Protein AF-A0A660TBQ7-F1 (afdb_monomer)

pLDDT: mean 89.87, std 10.56, range [48.44, 96.94]

Secondary structure (DSSP, 8-state):
--HHHHHGGGTS-HHHHHHHHHHHHHHHHHHHHHHHHHHHHHHHHHHHHH-GGGHIIIIITTS-HHHHHHTHHHHHHHHHHH-THHHHHTTHHHHHHHHHHHH--HHHHHHHHHH-HHHHHHHHHHHHTT-HHHHHHHHHHH--

Foldseek 3Di:
DVVVVVVVPVPDPPVVVVVVVVVVVVVVVVVVVVVVVLVVVLVLLVVCLVPVVCLCVSAVVPADLVRLLVCVVSQVVSCVVRNLCSCVSNVNLVSLLVCCLVPVDLVSLVVCLVRVCVPRVVSLVVSLVVDVVSVVSNVVSVVD

Radius of gyration: 22.91 Å; Cα contacts (8 Å, |Δi|>4): 112; chains: 1; bounding box: 52×40×63 Å

Structure (mmCIF, N/CA/C/O backbone):
data_AF-A0A660TBQ7-F1
#
_entry.id   AF-A0A660TBQ7-F1
#
loop_
_atom_site.group_PDB
_atom_site.id
_atom_site.type_symbol
_atom_site.label_atom_id
_atom_site.label_alt_id
_atom_site.label_comp_id
_atom_site.label_asym_id
_atom_site.label_entity_id
_atom_site.label_seq_id
_atom_site.pdbx_PDB_ins_code
_atom_site.Cartn_x
_atom_site.Cartn_y
_atom_site.Cartn_z
_atom_site.occupancy
_atom_site.B_iso_or_equiv
_atom_site.auth_seq_id
_atom_site.auth_comp_id
_atom_site.auth_asym_id
_atom_site.auth_atom_id
_atom_site.pdbx_PDB_model_num
ATOM 1 N N . MET A 1 1 ? 22.272 23.683 -42.184 1.00 48.44 1 MET A N 1
ATOM 2 C CA . MET A 1 1 ? 21.876 22.971 -40.945 1.00 48.44 1 MET A CA 1
ATOM 3 C C . MET A 1 1 ? 22.773 21.766 -40.604 1.00 48.44 1 MET A C 1
ATOM 5 O O . MET A 1 1 ? 22.714 21.300 -39.479 1.00 48.44 1 MET A O 1
ATOM 9 N N . ILE A 1 2 ? 23.641 21.296 -41.518 1.00 52.50 2 ILE A N 1
ATOM 10 C CA . ILE A 1 2 ? 24.615 20.209 -41.264 1.00 52.50 2 ILE A CA 1
ATOM 11 C C . ILE A 1 2 ? 25.906 20.730 -40.586 1.00 52.50 2 ILE A C 1
ATOM 13 O O . ILE A 1 2 ? 26.491 20.035 -39.762 1.00 52.50 2 ILE A O 1
ATOM 17 N N . ASN A 1 3 ? 26.297 21.989 -40.828 1.00 51.28 3 ASN A N 1
ATOM 18 C CA . ASN A 1 3 ? 27.544 22.562 -40.290 1.00 51.28 3 ASN A CA 1
ATOM 19 C C . ASN A 1 3 ? 27.547 22.805 -38.766 1.00 51.28 3 ASN A C 1
ATOM 21 O O . ASN A 1 3 ? 28.612 22.775 -38.164 1.00 51.28 3 ASN A O 1
ATOM 25 N N . TYR A 1 4 ? 26.385 22.958 -38.119 1.00 55.06 4 TYR A N 1
ATOM 26 C CA . TYR A 1 4 ? 26.300 23.145 -36.657 1.00 55.06 4 TYR A CA 1
ATOM 27 C C . TYR A 1 4 ? 26.586 21.856 -35.863 1.00 55.06 4 TYR A C 1
ATOM 29 O O . TYR A 1 4 ? 26.977 21.914 -34.702 1.00 55.06 4 TYR A O 1
ATOM 37 N N . ILE A 1 5 ? 26.406 20.680 -36.479 1.00 56.09 5 ILE A N 1
ATOM 38 C CA . ILE A 1 5 ? 26.631 19.381 -35.822 1.00 56.09 5 ILE A CA 1
ATOM 39 C C . ILE A 1 5 ? 28.133 19.068 -35.725 1.00 56.09 5 ILE A C 1
ATOM 41 O O . ILE A 1 5 ? 28.566 18.397 -34.788 1.00 56.09 5 ILE A O 1
ATOM 45 N N . ASN A 1 6 ? 28.938 19.572 -36.666 1.00 54.75 6 ASN A N 1
ATOM 46 C CA . ASN A 1 6 ? 30.381 19.331 -36.681 1.00 54.75 6 ASN A CA 1
ATOM 47 C C . ASN A 1 6 ? 31.154 20.230 -35.706 1.00 54.75 6 ASN A C 1
ATOM 49 O O . ASN A 1 6 ? 32.167 19.785 -35.178 1.00 54.75 6 ASN A O 1
ATOM 53 N N . ASP A 1 7 ? 30.655 21.429 -35.401 1.00 56.28 7 ASP A N 1
ATOM 54 C CA . ASP A 1 7 ? 31.325 22.379 -34.498 1.00 56.28 7 ASP A CA 1
ATOM 55 C C . ASP A 1 7 ? 31.283 21.923 -33.018 1.00 56.28 7 ASP A C 1
ATOM 57 O O . ASP A 1 7 ? 32.224 22.103 -32.249 1.00 56.28 7 ASP A O 1
ATOM 61 N N . ILE A 1 8 ? 30.235 21.186 -32.624 1.00 56.00 8 ILE A N 1
ATOM 62 C CA . ILE A 1 8 ? 30.086 20.626 -31.263 1.00 56.00 8 ILE A CA 1
ATOM 63 C C . ILE A 1 8 ? 31.085 19.479 -30.995 1.00 56.00 8 ILE A C 1
ATOM 65 O O . ILE A 1 8 ? 31.467 19.234 -29.846 1.00 56.00 8 ILE A O 1
ATOM 69 N N . ARG A 1 9 ? 31.556 18.786 -32.043 1.00 53.34 9 ARG A N 1
ATOM 70 C CA . ARG A 1 9 ? 32.494 17.652 -31.923 1.00 53.34 9 ARG A CA 1
ATOM 71 C C . ARG A 1 9 ? 33.919 18.066 -31.541 1.00 53.34 9 ARG A C 1
ATOM 73 O O . ARG A 1 9 ? 34.672 17.207 -31.093 1.00 53.34 9 ARG A O 1
ATOM 80 N N . GLY A 1 10 ? 34.281 19.343 -31.684 1.00 56.41 10 GLY A N 1
ATOM 81 C CA . GLY A 1 10 ? 35.582 19.865 -31.249 1.00 56.41 10 GLY A CA 1
ATOM 82 C C . GLY A 1 10 ? 35.661 20.191 -29.753 1.00 56.41 10 GLY A C 1
ATOM 83 O O . GLY A 1 10 ? 36.757 20.284 -29.211 1.00 56.41 10 GLY A O 1
ATOM 84 N N . ILE A 1 11 ? 34.514 20.347 -29.079 1.00 67.62 11 ILE A N 1
ATOM 85 C CA . ILE A 1 11 ? 34.427 20.908 -27.717 1.00 67.62 11 ILE A CA 1
ATOM 86 C C . ILE A 1 11 ? 34.013 19.850 -26.685 1.00 67.62 11 ILE A C 1
ATOM 88 O O . ILE A 1 11 ? 34.437 19.909 -25.531 1.00 67.62 11 ILE A O 1
ATOM 92 N N . VAL A 1 12 ? 33.209 18.857 -27.083 1.00 72.44 12 VAL A N 1
ATOM 93 C CA . VAL A 1 12 ? 32.720 17.809 -26.176 1.00 72.44 12 VAL A CA 1
ATOM 94 C C . VAL A 1 12 ? 33.278 16.447 -26.601 1.00 72.44 12 VAL A C 1
ATOM 96 O O . VAL A 1 12 ? 32.938 15.962 -27.683 1.00 72.44 12 VAL A O 1
ATOM 99 N N . PRO A 1 13 ? 34.104 15.793 -25.764 1.00 86.56 13 PRO A N 1
ATOM 100 C CA . PRO A 1 13 ? 34.645 14.477 -26.073 1.00 86.56 13 PRO A CA 1
ATOM 101 C C . PRO A 1 13 ? 33.538 13.448 -26.349 1.00 86.56 13 PRO A C 1
ATOM 103 O O . PRO A 1 13 ? 32.545 13.383 -25.624 1.00 86.56 13 PRO A O 1
ATOM 106 N N . LEU A 1 14 ? 33.729 12.586 -27.353 1.00 84.19 14 LEU A N 1
ATOM 107 C CA . LEU A 1 14 ? 32.733 11.587 -27.778 1.00 84.19 14 LEU A CA 1
ATOM 108 C C . LEU A 1 14 ? 32.232 10.698 -26.621 1.00 84.19 14 LEU A C 1
ATOM 110 O O . LEU A 1 14 ? 31.051 10.354 -26.571 1.00 84.19 14 LEU A O 1
ATOM 114 N N . TRP A 1 15 ? 33.100 10.364 -25.661 1.00 87.31 15 TRP A N 1
ATOM 115 C CA . TRP A 1 15 ? 32.734 9.559 -24.493 1.00 87.31 15 TRP A CA 1
ATOM 116 C C . TRP A 1 15 ? 31.686 10.239 -23.598 1.00 87.31 15 TRP A C 1
ATOM 118 O O . TRP A 1 15 ? 30.849 9.546 -23.022 1.00 87.31 15 TRP A O 1
ATOM 128 N N . VAL A 1 16 ? 31.665 11.577 -23.534 1.00 90.00 16 VAL A N 1
ATOM 129 C CA . VAL A 1 16 ? 30.655 12.343 -22.784 1.00 90.00 16 VAL A CA 1
ATOM 130 C C . VAL A 1 16 ? 29.284 12.193 -23.438 1.00 90.00 16 VAL A C 1
ATOM 132 O O . VAL A 1 16 ? 28.291 11.976 -22.746 1.00 90.00 16 VAL A O 1
ATOM 135 N N . LEU A 1 17 ? 29.220 12.241 -24.772 1.00 88.38 17 LEU A N 1
ATOM 136 C CA . LEU A 1 17 ? 27.972 12.050 -25.516 1.00 88.38 17 LEU A CA 1
ATOM 137 C C . LEU A 1 17 ? 27.435 10.620 -25.361 1.00 88.38 17 LEU A C 1
ATOM 139 O O . LEU A 1 17 ? 26.236 10.437 -25.150 1.00 88.38 17 LEU A O 1
ATOM 143 N N . ILE A 1 18 ? 28.315 9.614 -25.402 1.00 91.62 18 ILE A N 1
ATOM 144 C CA . ILE A 1 18 ? 27.945 8.209 -25.168 1.00 91.62 18 ILE A CA 1
ATOM 145 C C . ILE A 1 18 ? 27.423 8.024 -23.737 1.00 91.62 18 ILE A C 1
ATOM 147 O O . ILE A 1 18 ? 26.367 7.419 -23.544 1.00 91.62 18 ILE A O 1
ATOM 151 N N . ALA A 1 19 ? 28.116 8.581 -22.739 1.00 93.12 19 ALA A N 1
ATOM 152 C CA . ALA A 1 19 ? 27.694 8.511 -21.342 1.00 93.12 19 ALA A CA 1
ATOM 153 C C . ALA A 1 19 ? 26.331 9.190 -21.121 1.00 93.12 19 ALA A C 1
ATOM 155 O O . ALA A 1 19 ? 25.463 8.626 -20.453 1.00 93.12 19 ALA A O 1
ATOM 156 N N . ALA A 1 20 ? 26.106 10.359 -21.728 1.00 93.19 20 ALA A N 1
ATOM 157 C CA . ALA A 1 20 ? 24.831 11.066 -21.656 1.00 93.19 20 ALA A CA 1
ATOM 158 C C . ALA A 1 20 ? 23.688 10.260 -22.298 1.00 93.19 20 ALA A C 1
ATOM 160 O O . ALA A 1 20 ? 22.628 10.098 -21.690 1.00 93.19 20 ALA A O 1
ATOM 161 N N . ALA A 1 21 ? 23.908 9.697 -23.490 1.00 94.00 21 ALA A N 1
ATOM 162 C CA . ALA A 1 21 ? 22.919 8.857 -24.164 1.00 94.00 21 ALA A CA 1
ATOM 163 C C . ALA A 1 21 ? 22.579 7.599 -23.344 1.00 94.00 21 ALA A C 1
ATOM 165 O O . ALA A 1 21 ? 21.403 7.266 -23.179 1.00 94.00 21 ALA A O 1
ATOM 166 N N . ALA A 1 22 ? 23.589 6.936 -22.770 1.00 95.50 22 ALA A N 1
ATOM 167 C CA . ALA A 1 22 ? 23.396 5.776 -21.904 1.00 95.50 22 ALA A CA 1
ATOM 168 C C . ALA A 1 22 ? 22.611 6.127 -20.630 1.00 95.50 22 ALA A C 1
ATOM 170 O O . ALA A 1 22 ? 21.714 5.379 -20.236 1.00 95.50 22 ALA A O 1
ATOM 171 N N . ALA A 1 23 ? 22.889 7.280 -20.014 1.00 95.75 23 ALA A N 1
ATOM 172 C CA . ALA A 1 23 ? 22.161 7.751 -18.838 1.00 95.75 23 ALA A CA 1
ATOM 173 C C . ALA A 1 23 ? 20.675 7.995 -19.147 1.00 95.75 23 ALA A C 1
ATOM 175 O O . ALA A 1 23 ? 19.804 7.518 -18.415 1.00 95.75 23 ALA A O 1
ATOM 176 N N . VAL A 1 24 ? 20.370 8.669 -20.262 1.00 96.69 24 VAL A N 1
ATOM 177 C CA . VAL A 1 24 ? 18.985 8.901 -20.704 1.00 96.69 24 VAL A CA 1
ATOM 178 C C . VAL A 1 24 ? 18.269 7.576 -20.970 1.00 96.69 24 VAL A C 1
ATOM 180 O O . VAL A 1 24 ? 17.153 7.372 -20.490 1.00 96.69 24 VAL A O 1
ATOM 183 N N . LEU A 1 25 ? 18.917 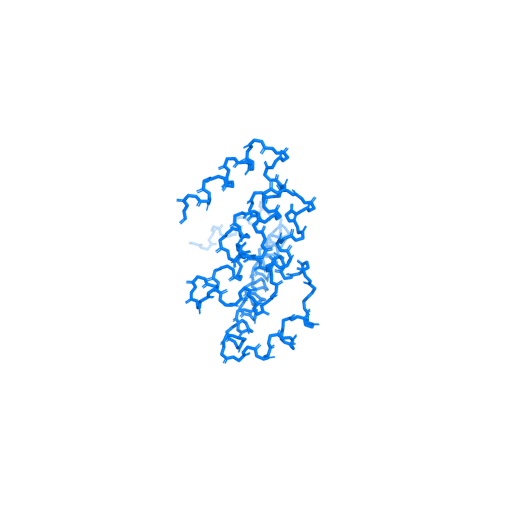6.644 -21.674 1.00 96.94 25 LEU A N 1
ATOM 184 C CA . LEU A 1 25 ? 18.346 5.329 -21.964 1.00 96.94 25 LEU A CA 1
ATOM 185 C C . LEU A 1 25 ? 18.083 4.523 -20.680 1.00 96.94 25 LEU A C 1
ATOM 187 O O . LEU A 1 25 ? 17.031 3.896 -20.545 1.00 96.94 25 LEU A O 1
ATOM 191 N N . GLY A 1 26 ? 18.994 4.593 -19.706 1.00 96.81 26 GLY A N 1
ATOM 192 C CA . GLY A 1 26 ? 18.826 3.984 -18.387 1.00 96.81 26 GLY A CA 1
ATOM 193 C C . GLY A 1 26 ? 17.606 4.526 -17.638 1.00 96.81 26 GLY A C 1
ATOM 194 O O . GLY A 1 26 ? 16.799 3.748 -17.126 1.00 96.81 26 GLY A O 1
ATOM 195 N N . VAL A 1 27 ? 17.412 5.849 -17.628 1.00 96.38 27 VAL A N 1
ATOM 196 C CA . VAL A 1 27 ? 16.229 6.479 -17.013 1.00 96.38 27 VAL A CA 1
ATOM 197 C C . VAL A 1 27 ? 14.943 6.040 -17.715 1.00 96.38 27 VAL A C 1
ATOM 199 O O . VAL A 1 27 ? 13.981 5.657 -17.047 1.00 96.38 27 VAL A O 1
ATOM 202 N N . LEU A 1 28 ? 14.928 6.021 -19.051 1.00 96.06 28 LEU A N 1
ATOM 203 C CA . LEU A 1 28 ? 13.770 5.567 -19.826 1.00 96.06 28 LEU A CA 1
ATOM 204 C C . LEU A 1 28 ? 13.408 4.107 -19.519 1.00 96.06 28 LEU A C 1
ATOM 206 O O . LEU A 1 28 ? 12.230 3.796 -19.327 1.00 96.06 28 LEU A O 1
ATOM 210 N N . LEU A 1 29 ? 14.404 3.222 -19.408 1.00 95.81 29 LEU A N 1
ATOM 211 C CA . LEU A 1 29 ? 14.193 1.820 -19.041 1.00 95.81 29 LEU A CA 1
ATOM 212 C C . LEU A 1 29 ? 13.607 1.681 -17.634 1.00 95.81 29 LEU A C 1
ATOM 214 O O . LEU A 1 29 ? 12.645 0.934 -17.446 1.00 95.81 29 LEU A O 1
ATOM 218 N N . LEU A 1 30 ? 14.124 2.426 -16.653 1.00 94.31 30 LEU A N 1
ATOM 219 C CA . LEU A 1 30 ? 13.578 2.427 -15.293 1.00 94.31 30 LEU A CA 1
ATOM 220 C C . LEU A 1 30 ? 12.118 2.895 -15.275 1.00 94.31 30 LEU A C 1
ATOM 222 O O . LEU A 1 30 ? 11.262 2.226 -14.688 1.00 94.31 30 LEU A O 1
ATOM 226 N N . CYS A 1 31 ? 11.802 3.986 -15.978 1.00 93.38 31 CYS A N 1
ATOM 227 C CA . CYS A 1 31 ? 10.431 4.477 -16.106 1.00 93.38 31 CYS A CA 1
ATOM 228 C C . CYS A 1 31 ? 9.504 3.444 -16.770 1.00 93.38 31 CYS A C 1
ATOM 230 O O . CYS A 1 31 ? 8.389 3.211 -16.289 1.00 93.38 31 CYS A O 1
ATOM 232 N N . ALA A 1 32 ? 9.959 2.786 -17.840 1.00 94.00 32 ALA A N 1
ATOM 233 C CA . ALA A 1 32 ? 9.198 1.741 -18.521 1.00 94.00 32 ALA A CA 1
ATOM 234 C C . ALA A 1 32 ? 8.933 0.537 -17.601 1.00 94.00 32 ALA A C 1
ATOM 236 O O . ALA A 1 32 ? 7.805 0.038 -17.532 1.00 94.00 32 ALA A O 1
ATOM 237 N N . LEU A 1 33 ? 9.939 0.103 -16.836 1.00 92.81 33 LEU A N 1
ATOM 238 C CA . LEU A 1 33 ? 9.807 -0.989 -15.872 1.00 92.81 33 LEU A CA 1
ATOM 239 C C . LEU A 1 33 ? 8.792 -0.657 -14.775 1.00 92.81 33 LEU A C 1
ATOM 241 O O . LEU A 1 33 ? 7.893 -1.463 -14.509 1.00 92.81 33 LEU A O 1
ATOM 245 N N . GLU A 1 34 ? 8.868 0.531 -14.170 1.00 88.69 34 GLU A N 1
ATOM 246 C CA . GLU A 1 34 ? 7.888 0.959 -13.167 1.00 88.69 34 GLU A CA 1
ATOM 247 C C . GLU A 1 34 ? 6.464 0.984 -13.732 1.00 88.69 34 GLU A C 1
ATOM 249 O O . GLU A 1 34 ? 5.514 0.515 -13.085 1.00 88.69 34 GLU A O 1
ATOM 254 N N . PHE A 1 35 ? 6.310 1.477 -14.962 1.00 90.25 35 PHE A N 1
ATOM 255 C CA . PHE A 1 35 ? 5.025 1.525 -15.645 1.00 90.25 35 PHE A CA 1
ATOM 256 C C . PHE A 1 35 ? 4.448 0.122 -15.882 1.00 90.25 35 PHE A C 1
ATOM 258 O O . PHE A 1 35 ? 3.287 -0.139 -15.540 1.00 90.25 35 PHE A O 1
ATOM 265 N N . ILE A 1 36 ? 5.258 -0.815 -16.384 1.00 91.50 36 ILE A N 1
ATOM 266 C CA . ILE A 1 36 ? 4.850 -2.208 -16.619 1.00 91.50 36 ILE A CA 1
ATOM 267 C C . ILE A 1 36 ? 4.471 -2.892 -15.302 1.00 91.50 36 ILE A C 1
ATOM 269 O O . ILE A 1 36 ? 3.423 -3.541 -15.220 1.00 91.50 36 ILE A O 1
ATOM 273 N N . LEU A 1 37 ? 5.275 -2.732 -14.247 1.00 87.56 37 LEU A N 1
ATOM 274 C CA . LEU A 1 37 ? 5.007 -3.334 -12.937 1.00 87.56 37 LEU A CA 1
ATOM 275 C C . LEU A 1 37 ? 3.702 -2.817 -12.327 1.00 87.56 37 LEU A C 1
ATOM 277 O O . LEU A 1 37 ? 2.925 -3.594 -11.759 1.00 87.56 37 LEU A O 1
ATOM 281 N N . LYS A 1 38 ? 3.433 -1.517 -12.466 1.00 86.25 38 LYS A N 1
ATOM 282 C CA . LYS A 1 38 ? 2.180 -0.902 -12.024 1.00 86.25 38 LYS A CA 1
ATOM 283 C C . LYS A 1 38 ? 0.990 -1.414 -12.830 1.00 86.25 38 LYS A C 1
ATOM 285 O O . LYS A 1 38 ? -0.024 -1.786 -12.239 1.00 86.25 38 LYS A O 1
ATOM 290 N N . ARG A 1 39 ? 1.119 -1.501 -14.15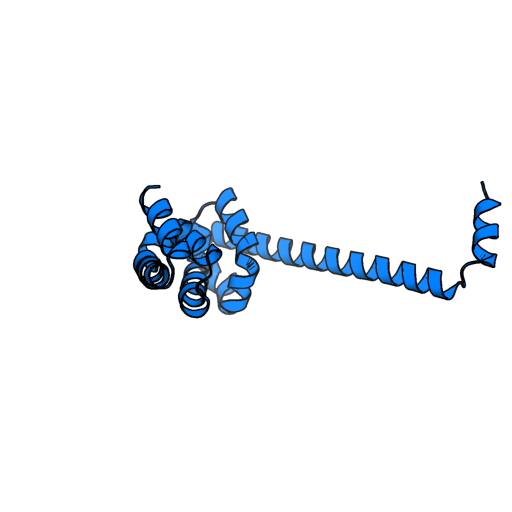7 1.00 90.25 39 ARG A N 1
ATOM 291 C CA . ARG A 1 39 ? 0.063 -2.021 -15.037 1.00 90.25 39 ARG A CA 1
ATOM 292 C C . ARG A 1 39 ? -0.266 -3.477 -14.714 1.00 90.25 39 ARG A C 1
ATOM 294 O O . ARG A 1 39 ? -1.434 -3.800 -14.518 1.00 90.25 39 ARG A O 1
ATOM 301 N N . ARG A 1 40 ? 0.749 -4.333 -14.559 1.00 90.50 40 ARG A N 1
ATOM 302 C CA . ARG A 1 40 ? 0.575 -5.742 -14.159 1.00 90.50 40 ARG A CA 1
ATOM 303 C C . ARG A 1 40 ? -0.131 -5.876 -12.813 1.00 90.50 40 ARG A C 1
ATOM 305 O O . ARG A 1 40 ? -0.983 -6.745 -12.658 1.00 90.50 40 ARG A O 1
ATOM 312 N N . PHE A 1 41 ? 0.201 -5.026 -11.844 1.00 91.31 41 PHE A N 1
ATOM 313 C CA . PHE A 1 41 ? -0.467 -5.038 -10.546 1.00 91.31 41 PHE A CA 1
ATOM 314 C C . PHE A 1 41 ? -1.940 -4.622 -10.650 1.00 91.31 41 PHE A C 1
ATOM 316 O O . PHE A 1 41 ? -2.799 -5.310 -10.110 1.00 91.31 41 PHE A O 1
ATOM 323 N N . ASN A 1 42 ? -2.249 -3.572 -11.413 1.00 90.75 42 ASN A N 1
ATOM 324 C CA . ASN A 1 42 ? -3.630 -3.133 -11.625 1.00 90.75 42 ASN A CA 1
ATOM 325 C C . ASN A 1 42 ? -4.484 -4.188 -12.342 1.00 90.75 42 ASN A C 1
ATOM 327 O O . ASN A 1 42 ? -5.652 -4.343 -12.009 1.00 90.75 42 ASN A O 1
ATOM 331 N N . ILE A 1 43 ? -3.909 -4.937 -13.289 1.00 91.50 43 ILE A N 1
ATOM 332 C CA . ILE A 1 43 ? -4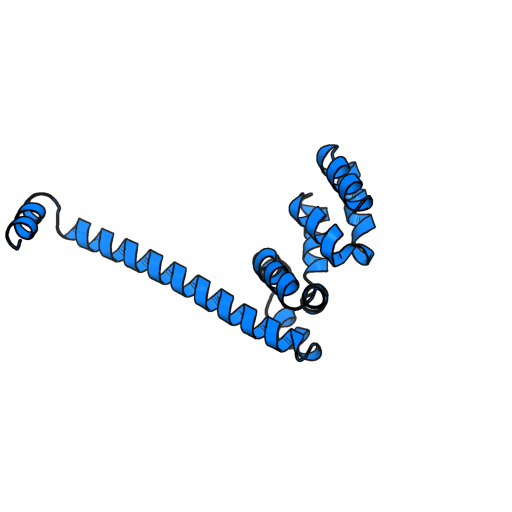.606 -6.059 -13.939 1.00 91.50 43 ILE A CA 1
ATOM 333 C C . ILE A 1 43 ? -4.991 -7.123 -12.904 1.00 91.50 43 ILE A C 1
ATOM 335 O O . ILE A 1 43 ? -6.102 -7.640 -12.941 1.00 91.50 43 ILE A O 1
ATOM 339 N N . LYS A 1 44 ? -4.104 -7.425 -11.948 1.00 91.69 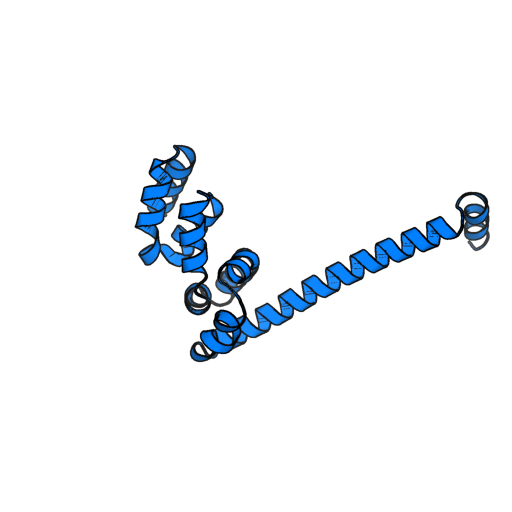44 LYS A N 1
ATOM 340 C CA . LYS A 1 44 ? -4.422 -8.360 -10.860 1.00 91.69 44 LYS A CA 1
ATOM 341 C C . LYS A 1 44 ? -5.509 -7.818 -9.942 1.00 91.69 44 LYS A C 1
ATOM 343 O O . LYS A 1 44 ? -6.413 -8.569 -9.614 1.00 91.69 44 LYS A O 1
ATOM 348 N N . LEU A 1 45 ? -5.447 -6.538 -9.566 1.00 92.00 45 LEU A N 1
ATOM 349 C CA . LEU A 1 45 ? -6.504 -5.915 -8.762 1.00 92.00 45 LEU A CA 1
ATOM 350 C C . LEU A 1 45 ? -7.860 -5.989 -9.465 1.00 92.00 45 LEU A C 1
ATOM 352 O O . LEU A 1 45 ? -8.850 -6.313 -8.821 1.00 92.00 45 LEU A O 1
ATOM 356 N N . LYS A 1 46 ? -7.893 -5.765 -10.784 1.00 92.88 46 LYS A N 1
ATOM 357 C CA . LYS A 1 46 ? -9.115 -5.905 -11.581 1.00 92.88 46 LYS A CA 1
ATOM 358 C C . LYS A 1 46 ? -9.679 -7.324 -11.498 1.00 92.88 46 LYS A C 1
ATOM 360 O O . LYS A 1 46 ? -10.830 -7.476 -11.119 1.00 92.88 46 LYS A O 1
ATOM 365 N N . ARG A 1 47 ? -8.843 -8.345 -11.712 1.00 91.69 47 ARG A N 1
ATOM 366 C CA . ARG A 1 47 ? -9.262 -9.752 -11.573 1.00 91.69 47 ARG A CA 1
ATOM 367 C C . ARG A 1 47 ? -9.768 -10.088 -10.172 1.00 91.69 47 ARG A C 1
ATOM 369 O O . ARG A 1 47 ? -10.721 -10.832 -10.050 1.00 91.69 47 ARG A O 1
ATOM 376 N N . VAL A 1 48 ? -9.142 -9.542 -9.130 1.00 93.06 48 VAL A N 1
ATOM 377 C CA . VAL A 1 48 ? -9.584 -9.737 -7.737 1.00 93.06 48 VAL A CA 1
ATOM 378 C C . VAL A 1 48 ? -10.902 -9.015 -7.450 1.00 93.06 48 VAL A C 1
ATOM 380 O O . VAL A 1 48 ? -11.663 -9.449 -6.601 1.00 93.06 48 VAL A O 1
ATOM 383 N N . THR A 1 49 ? -11.183 -7.918 -8.149 1.00 91.00 49 THR A N 1
ATOM 384 C CA . THR A 1 49 ? -12.469 -7.218 -8.016 1.00 91.00 49 THR A CA 1
ATOM 385 C C . THR A 1 49 ? -13.593 -8.021 -8.671 1.00 91.00 49 THR A C 1
ATOM 387 O O . THR A 1 49 ? -14.685 -8.087 -8.129 1.00 91.00 49 THR A O 1
ATOM 390 N N . GLU A 1 50 ? -13.312 -8.654 -9.813 1.00 91.25 50 GLU A N 1
ATOM 391 C CA . GLU A 1 50 ? -14.254 -9.533 -10.525 1.00 91.25 50 GLU A CA 1
ATOM 392 C C . GLU A 1 50 ? -14.434 -10.887 -9.813 1.00 91.25 50 GLU A C 1
ATOM 394 O O . GLU A 1 50 ? -15.532 -11.433 -9.786 1.00 91.25 50 GLU A O 1
ATOM 399 N N . HIS A 1 51 ? -13.363 -11.404 -9.202 1.00 92.81 51 HIS A N 1
ATOM 400 C CA . HIS A 1 51 ? -13.306 -12.700 -8.521 1.00 92.81 51 HIS A CA 1
ATOM 401 C C . HIS A 1 51 ? -12.559 -12.568 -7.178 1.00 92.81 51 HIS A C 1
ATOM 403 O O . HIS A 1 51 ? -11.332 -12.752 -7.121 1.00 92.81 51 HIS A O 1
ATOM 409 N N . PRO A 1 52 ? -13.262 -12.200 -6.088 1.00 89.75 52 PRO A N 1
ATOM 410 C CA . PRO A 1 52 ? -12.654 -11.953 -4.776 1.00 89.75 52 PRO A CA 1
ATOM 411 C C . PRO A 1 52 ? -11.916 -13.156 -4.178 1.00 89.75 52 PRO A C 1
ATOM 413 O O . PRO A 1 52 ? -10.931 -12.984 -3.459 1.00 89.75 52 PRO A O 1
ATOM 416 N N . ASP A 1 53 ? -12.338 -14.372 -4.516 1.00 91.44 53 ASP A N 1
ATOM 417 C CA . ASP A 1 53 ? -11.707 -15.644 -4.145 1.00 91.44 53 ASP A CA 1
ATOM 418 C C . ASP A 1 53 ? -10.247 -15.744 -4.627 1.00 91.44 53 ASP A C 1
ATOM 420 O O . ASP A 1 53 ? -9.393 -16.347 -3.973 1.00 91.44 53 ASP A O 1
ATOM 424 N N . LEU A 1 54 ? -9.899 -15.056 -5.719 1.00 92.25 54 LEU A N 1
ATOM 425 C CA . LEU A 1 54 ? -8.538 -15.043 -6.251 1.00 92.25 54 LEU A CA 1
ATOM 426 C C . LEU A 1 54 ? -7.583 -14.115 -5.484 1.00 92.25 54 LEU A C 1
ATOM 428 O O . LEU A 1 54 ? -6.378 -14.114 -5.774 1.00 92.25 54 LEU A O 1
ATOM 432 N N . ALA A 1 55 ? -8.071 -13.322 -4.522 1.00 90.44 55 ALA A N 1
ATOM 433 C CA . ALA A 1 55 ? -7.257 -12.366 -3.767 1.00 90.44 55 ALA A CA 1
ATOM 434 C C . ALA A 1 55 ? -6.059 -13.033 -3.083 1.00 90.44 55 ALA A C 1
ATOM 436 O O . ALA A 1 55 ? -4.929 -12.531 -3.149 1.00 90.44 55 ALA A O 1
ATOM 437 N N . GLU A 1 56 ? -6.290 -14.194 -2.476 1.00 89.94 56 GLU A N 1
ATOM 438 C CA . GLU A 1 56 ? -5.265 -14.937 -1.755 1.00 89.94 56 GLU A CA 1
ATOM 439 C C . GLU A 1 56 ? -4.149 -15.403 -2.693 1.00 89.94 56 GLU A C 1
ATOM 441 O O . GLU A 1 56 ? -2.978 -15.062 -2.509 1.00 89.94 56 GLU A O 1
ATOM 446 N N . LYS A 1 57 ? -4.522 -16.065 -3.791 1.00 91.00 57 LYS A N 1
ATOM 447 C CA . LYS A 1 57 ? -3.580 -16.591 -4.784 1.00 91.00 57 LYS A CA 1
ATOM 448 C C . LYS A 1 57 ? -2.825 -15.493 -5.540 1.00 91.00 57 LYS A C 1
ATOM 450 O O . LYS A 1 57 ? -1.632 -15.634 -5.820 1.00 91.00 57 LYS A O 1
ATOM 455 N N . LEU A 1 58 ? -3.499 -14.404 -5.920 1.00 90.50 58 LEU A N 1
ATOM 456 C CA . LEU A 1 58 ? -2.919 -13.377 -6.796 1.00 90.50 58 LEU A CA 1
ATOM 457 C C . LEU A 1 58 ? -2.149 -12.290 -6.045 1.00 90.50 58 LEU A C 1
ATOM 459 O O . LEU A 1 58 ? -1.201 -11.722 -6.615 1.00 90.50 58 LEU A O 1
ATOM 463 N N . ILE A 1 59 ? -2.553 -11.992 -4.808 1.00 91.06 59 ILE A N 1
ATOM 464 C CA . ILE A 1 59 ? -2.013 -10.892 -4.011 1.00 91.06 59 ILE A CA 1
ATOM 465 C C . ILE A 1 59 ? -1.352 -11.414 -2.736 1.00 91.06 59 ILE A C 1
ATOM 467 O O . ILE A 1 59 ? -0.139 -11.250 -2.598 1.00 91.06 59 ILE A O 1
ATOM 471 N N . LEU A 1 60 ? -2.105 -12.044 -1.833 1.00 90.00 60 LEU A N 1
ATOM 472 C CA . LEU A 1 60 ? -1.631 -12.316 -0.468 1.00 90.00 60 L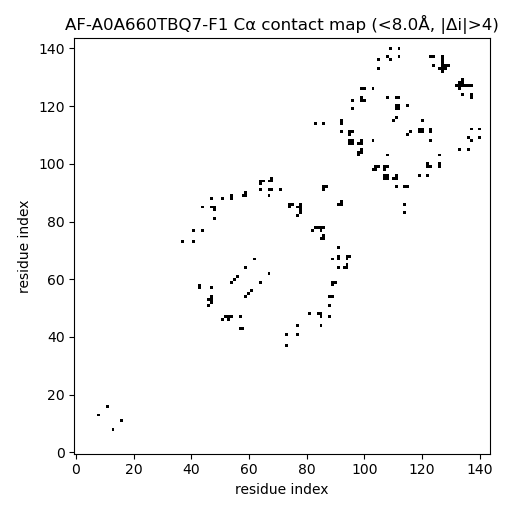EU A CA 1
ATOM 473 C C . LEU A 1 60 ? -0.461 -13.311 -0.431 1.00 90.00 60 LEU A C 1
ATOM 475 O O . LEU A 1 60 ? 0.523 -13.060 0.257 1.00 90.00 60 LEU A O 1
ATOM 479 N N . ASN A 1 61 ? -0.492 -14.359 -1.257 1.00 90.88 61 ASN A N 1
ATOM 480 C CA . ASN A 1 61 ? 0.587 -15.354 -1.328 1.00 90.88 61 ASN A CA 1
ATOM 481 C C . ASN A 1 61 ? 1.838 -14.833 -2.047 1.00 90.88 61 ASN A C 1
ATOM 483 O O . ASN A 1 61 ? 2.925 -15.389 -1.916 1.00 90.88 61 ASN A O 1
ATOM 487 N N . ARG A 1 62 ? 1.703 -13.770 -2.849 1.00 88.19 62 ARG A N 1
ATOM 488 C CA . ARG A 1 62 ? 2.796 -13.251 -3.686 1.00 88.19 62 ARG A CA 1
ATOM 489 C C . ARG A 1 62 ? 3.476 -12.021 -3.093 1.00 88.19 62 ARG A C 1
ATOM 491 O O . ARG A 1 62 ? 4.638 -11.749 -3.409 1.00 88.19 62 ARG A O 1
ATOM 498 N N . TYR A 1 63 ? 2.762 -11.228 -2.303 1.00 88.81 63 TYR A N 1
ATOM 499 C CA . TYR A 1 63 ? 3.270 -9.974 -1.763 1.00 88.81 63 TYR A CA 1
ATOM 500 C C . TYR A 1 63 ? 3.203 -9.994 -0.241 1.00 88.81 63 TYR A C 1
ATOM 502 O O . TYR A 1 63 ? 2.127 -10.112 0.331 1.00 88.81 63 TYR A O 1
ATOM 510 N N . SER A 1 64 ? 4.352 -9.786 0.409 1.00 89.56 64 SER A N 1
ATOM 511 C CA . SER A 1 64 ? 4.383 -9.561 1.855 1.00 89.56 64 SER A CA 1
ATOM 512 C C . SER A 1 64 ? 3.582 -8.301 2.231 1.00 89.56 64 SER A C 1
ATOM 514 O O . SER A 1 64 ? 3.455 -7.388 1.398 1.00 89.56 64 SER A O 1
ATOM 516 N N . PRO A 1 65 ? 3.094 -8.187 3.479 1.00 87.00 65 PRO A N 1
ATOM 517 C CA . PRO A 1 65 ? 2.373 -7.003 3.952 1.00 87.00 65 PRO A CA 1
ATOM 518 C C . PRO A 1 65 ? 3.122 -5.687 3.691 1.00 87.00 65 PRO A C 1
ATOM 520 O O . PRO A 1 65 ? 2.529 -4.685 3.290 1.00 87.00 65 PRO A O 1
ATOM 523 N N . GLU A 1 66 ? 4.448 -5.687 3.817 1.00 88.31 66 GLU A N 1
ATOM 524 C CA . GLU A 1 66 ? 5.304 -4.525 3.570 1.00 88.31 66 GLU A CA 1
ATOM 525 C C . GLU A 1 66 ? 5.325 -4.157 2.081 1.00 88.31 66 GLU A C 1
ATOM 527 O O . GLU A 1 66 ? 5.264 -2.975 1.724 1.00 88.31 66 GLU A O 1
ATOM 532 N N . ARG A 1 67 ? 5.376 -5.157 1.188 1.00 89.75 67 ARG A N 1
ATOM 533 C CA . ARG A 1 67 ? 5.303 -4.940 -0.266 1.00 89.75 67 ARG A CA 1
ATOM 534 C C . ARG A 1 67 ? 3.926 -4.430 -0.687 1.00 89.75 67 ARG A C 1
ATOM 536 O O . ARG A 1 67 ? 3.859 -3.549 -1.546 1.00 89.75 67 ARG A O 1
ATOM 543 N N . ILE A 1 68 ? 2.853 -4.928 -0.074 1.00 90.94 68 ILE A N 1
ATOM 544 C CA . ILE A 1 68 ? 1.487 -4.427 -0.289 1.00 90.94 68 ILE A CA 1
ATOM 545 C C . ILE A 1 68 ? 1.389 -2.971 0.187 1.00 90.94 68 ILE A C 1
ATOM 547 O O . ILE A 1 68 ? 0.947 -2.104 -0.568 1.00 90.94 68 ILE A O 1
ATOM 551 N N . ALA A 1 69 ? 1.929 -2.649 1.365 1.00 90.12 69 ALA A N 1
ATOM 552 C CA . ALA A 1 69 ? 1.948 -1.284 1.886 1.00 90.12 69 ALA A CA 1
ATOM 553 C C . ALA A 1 69 ? 2.721 -0.305 0.982 1.00 90.12 69 ALA A C 1
ATOM 555 O O . ALA A 1 69 ? 2.328 0.857 0.846 1.00 90.12 69 ALA A O 1
ATOM 556 N N . ARG A 1 70 ? 3.790 -0.734 0.297 1.00 90.69 70 ARG A N 1
ATOM 557 C CA . ARG A 1 70 ? 4.474 0.108 -0.711 1.00 90.69 70 ARG A CA 1
ATOM 558 C C . ARG A 1 70 ? 3.569 0.453 -1.900 1.00 90.69 70 ARG A C 1
ATOM 560 O O . ARG A 1 70 ? 3.760 1.485 -2.536 1.00 90.69 70 ARG A O 1
ATOM 567 N N . LYS A 1 71 ? 2.545 -0.360 -2.167 1.00 91.81 71 LYS A N 1
ATOM 568 C CA . LYS A 1 71 ? 1.558 -0.156 -3.236 1.00 91.81 71 LYS A CA 1
ATOM 569 C C . LYS A 1 71 ? 0.309 0.611 -2.788 1.00 91.81 71 LYS A C 1
ATOM 571 O O . LYS A 1 71 ? -0.587 0.784 -3.611 1.00 91.81 71 LYS A O 1
ATOM 576 N N . SER A 1 72 ? 0.276 1.151 -1.561 1.00 93.56 72 SER A N 1
ATOM 577 C CA . SER A 1 72 ? -0.871 1.902 -1.006 1.00 93.56 72 SER A CA 1
ATOM 578 C C . SER A 1 72 ? -1.472 2.893 -1.997 1.00 93.56 72 SER A C 1
ATOM 580 O O . SER A 1 72 ? -2.650 2.816 -2.302 1.00 93.56 72 SER A O 1
ATOM 582 N N . ARG A 1 73 ? -0.648 3.756 -2.607 1.00 92.56 73 ARG A N 1
ATOM 583 C CA . ARG A 1 73 ? -1.138 4.803 -3.518 1.00 92.56 73 ARG A CA 1
ATOM 584 C C . ARG A 1 73 ? -1.797 4.236 -4.781 1.00 92.56 73 ARG A C 1
ATOM 586 O O . ARG A 1 73 ? -2.691 4.868 -5.332 1.00 92.56 73 ARG A O 1
ATOM 593 N N . ALA A 1 74 ? -1.333 3.084 -5.268 1.00 92.00 74 ALA A N 1
ATOM 594 C CA . ALA A 1 74 ? -1.940 2.413 -6.414 1.00 92.00 74 ALA A CA 1
ATOM 595 C C . ALA A 1 74 ? -3.275 1.774 -6.022 1.00 92.00 74 ALA A C 1
ATOM 597 O O . ALA A 1 74 ? -4.249 1.940 -6.746 1.00 92.00 74 ALA A O 1
ATOM 598 N N . ILE A 1 75 ? -3.321 1.125 -4.857 1.00 94.69 75 ILE A N 1
ATOM 599 C CA . ILE A 1 75 ? -4.527 0.487 -4.322 1.00 94.69 75 ILE A CA 1
ATOM 600 C C . ILE A 1 75 ? -5.591 1.537 -3.984 1.00 94.69 75 ILE A C 1
ATOM 602 O O . ILE A 1 75 ? -6.722 1.387 -4.411 1.00 94.69 75 ILE A O 1
ATOM 606 N N . GLU A 1 76 ? -5.231 2.649 -3.339 1.00 94.88 76 GLU A N 1
ATOM 607 C CA . GLU A 1 76 ? -6.136 3.777 -3.067 1.00 94.88 76 GLU A CA 1
ATOM 608 C C . GLU A 1 76 ? -6.718 4.365 -4.363 1.00 94.88 76 GLU A C 1
ATOM 610 O O . GLU A 1 76 ? -7.917 4.609 -4.461 1.00 94.88 76 GLU A O 1
ATOM 615 N N . LYS A 1 77 ? -5.883 4.575 -5.394 1.00 93.56 77 LYS A N 1
ATOM 616 C CA . LYS A 1 77 ? -6.360 5.044 -6.707 1.00 93.56 77 LYS A CA 1
ATOM 617 C C . LYS A 1 77 ? -7.299 4.039 -7.367 1.00 93.56 77 LYS A C 1
ATOM 619 O O . LYS A 1 77 ? -8.238 4.447 -8.040 1.00 93.56 77 LYS A O 1
ATOM 624 N N . PHE A 1 78 ? -7.024 2.750 -7.202 1.00 94.31 78 PHE A N 1
ATOM 625 C CA . PHE A 1 78 ? -7.868 1.688 -7.726 1.00 94.31 78 PHE A CA 1
ATOM 626 C C . PHE A 1 78 ? -9.207 1.639 -6.981 1.00 94.31 78 PHE A C 1
ATOM 628 O O . PHE A 1 78 ? -10.248 1.631 -7.626 1.00 94.31 78 PHE A O 1
ATOM 635 N N . ALA A 1 79 ? -9.180 1.728 -5.649 1.00 94.62 79 ALA A N 1
ATOM 636 C CA . ALA A 1 79 ? -10.359 1.743 -4.791 1.00 94.62 79 ALA A CA 1
ATOM 637 C C . ALA A 1 79 ? -11.297 2.909 -5.121 1.00 94.62 79 ALA A C 1
ATOM 639 O O . ALA A 1 79 ? -12.501 2.732 -5.247 1.00 94.62 79 ALA A O 1
ATOM 640 N N . LYS A 1 80 ? -10.736 4.098 -5.370 1.00 93.88 80 LYS A N 1
ATOM 641 C CA . LYS A 1 80 ? -11.517 5.259 -5.821 1.00 93.88 80 LYS A CA 1
ATOM 642 C C . LYS A 1 80 ? -12.232 5.044 -7.156 1.00 93.88 80 LYS A C 1
ATOM 644 O O . LYS A 1 80 ? -13.228 5.707 -7.403 1.00 93.88 80 LYS A O 1
ATOM 649 N N . LYS A 1 81 ? -11.696 4.191 -8.034 1.00 93.12 81 LYS A N 1
ATOM 650 C CA . LYS A 1 81 ? -12.250 3.954 -9.373 1.00 93.12 81 LYS A CA 1
ATOM 651 C C . LYS A 1 81 ? -13.223 2.774 -9.415 1.00 93.12 81 LYS A C 1
ATOM 653 O O . LYS A 1 81 ? -14.164 2.821 -10.195 1.00 93.12 81 LYS A O 1
ATOM 658 N N . TYR A 1 82 ? -12.962 1.724 -8.641 1.00 91.62 82 TYR A N 1
ATOM 659 C CA . TYR A 1 82 ? -13.666 0.442 -8.757 1.00 91.62 82 TYR A CA 1
ATOM 660 C C . TYR A 1 82 ? -14.376 -0.009 -7.476 1.00 91.62 82 TYR A C 1
ATOM 662 O O . TYR A 1 82 ? -15.059 -1.022 -7.5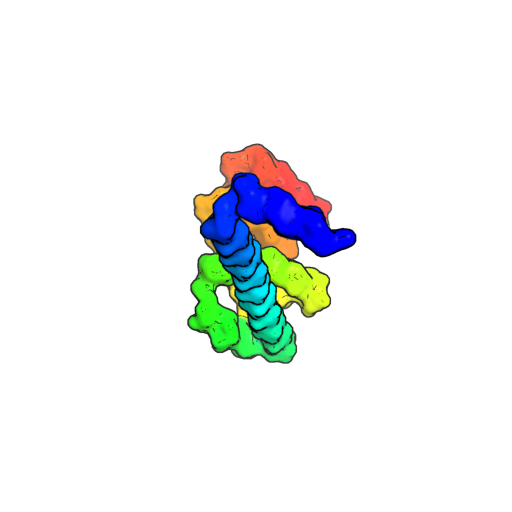22 1.00 91.62 82 TYR A O 1
ATOM 670 N N . GLY A 1 83 ? -14.226 0.716 -6.364 1.00 91.44 83 GLY A N 1
ATOM 671 C CA . GLY A 1 83 ? -14.888 0.413 -5.094 1.00 91.44 83 GLY A CA 1
ATOM 672 C C . GLY A 1 83 ? -13.915 0.175 -3.925 1.00 91.44 83 GLY A C 1
ATOM 673 O O . GLY A 1 83 ? -12.778 -0.276 -4.128 1.00 91.44 83 GLY A O 1
ATOM 674 N N . PRO A 1 84 ? -14.306 0.519 -2.681 1.00 92.81 84 PRO A N 1
ATOM 675 C CA . PRO A 1 84 ? -13.462 0.389 -1.490 1.00 92.81 84 PRO A CA 1
ATOM 676 C C . PRO A 1 84 ? -13.201 -1.064 -1.055 1.00 92.81 84 PRO A C 1
ATOM 678 O O . PRO A 1 84 ? -12.287 -1.305 -0.265 1.00 92.81 84 PRO A O 1
ATOM 681 N N . GLU A 1 85 ? -13.942 -2.041 -1.573 1.00 92.50 85 GLU A N 1
ATOM 682 C CA . GLU A 1 85 ? -13.861 -3.466 -1.220 1.00 92.50 85 GLU A CA 1
ATOM 683 C C . GLU A 1 85 ? -12.462 -4.037 -1.482 1.00 92.50 85 GLU A C 1
ATOM 685 O O . GLU A 1 85 ? -11.960 -4.874 -0.728 1.00 92.50 85 GLU A O 1
ATOM 690 N N . ILE A 1 86 ? -11.759 -3.499 -2.487 1.00 93.81 86 ILE A N 1
ATOM 691 C CA . ILE A 1 86 ? -10.390 -3.904 -2.825 1.00 93.81 86 ILE A CA 1
ATOM 692 C C . ILE A 1 86 ? -9.410 -3.717 -1.657 1.00 93.81 86 ILE A C 1
ATOM 694 O O . ILE A 1 86 ? -8.404 -4.428 -1.562 1.00 93.81 86 ILE A O 1
ATOM 698 N N . ILE A 1 87 ? -9.689 -2.782 -0.743 1.00 94.19 87 ILE A N 1
ATOM 699 C CA . ILE A 1 87 ? -8.887 -2.584 0.469 1.00 94.19 87 ILE A CA 1
ATOM 700 C C . ILE A 1 87 ? -8.941 -3.835 1.350 1.00 94.19 87 ILE A C 1
ATOM 702 O O . ILE A 1 87 ? -7.905 -4.276 1.852 1.00 94.19 87 ILE A O 1
ATOM 706 N N . GLN A 1 88 ? -10.126 -4.432 1.485 1.00 92.69 88 GLN A N 1
ATOM 707 C CA . GLN A 1 88 ? -10.337 -5.634 2.285 1.00 92.69 88 GLN A CA 1
ATOM 708 C C . GLN A 1 88 ? -9.748 -6.863 1.590 1.00 92.69 88 GLN A C 1
ATOM 710 O O . GLN A 1 88 ? -9.006 -7.619 2.215 1.00 92.69 88 GLN A O 1
ATOM 715 N N . TYR A 1 89 ? -9.978 -7.018 0.281 1.00 93.12 89 TYR A N 1
ATOM 716 C CA . TYR A 1 89 ? -9.446 -8.152 -0.486 1.00 93.12 89 TYR A CA 1
ATOM 717 C C . TYR A 1 89 ? -7.915 -8.198 -0.462 1.00 93.12 89 TYR A C 1
ATOM 719 O O . TYR A 1 89 ? -7.305 -9.254 -0.312 1.00 93.12 89 TYR A O 1
ATOM 727 N N . THR A 1 90 ? -7.269 -7.034 -0.554 1.00 93.06 90 THR A N 1
ATOM 728 C CA . THR A 1 90 ? -5.802 -6.940 -0.500 1.00 93.06 90 THR A CA 1
ATOM 729 C C . THR A 1 90 ? -5.229 -7.004 0.916 1.00 93.06 90 THR A C 1
ATOM 731 O O . THR A 1 90 ? -4.005 -7.027 1.055 1.00 93.06 90 THR A O 1
ATOM 734 N N . LYS A 1 91 ? -6.075 -7.017 1.959 1.00 94.44 91 LYS A N 1
ATOM 735 C CA . LYS A 1 91 ? -5.689 -6.945 3.380 1.00 94.44 91 LYS A CA 1
ATOM 736 C C . LYS A 1 91 ? -4.701 -5.807 3.684 1.00 94.44 91 LYS A C 1
ATOM 738 O O . LYS A 1 91 ? -3.861 -5.916 4.582 1.00 94.44 91 LYS A O 1
ATOM 7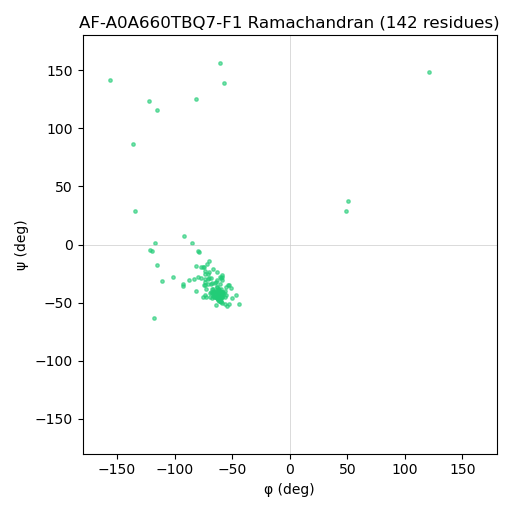43 N N . ILE A 1 92 ? -4.747 -4.720 2.905 1.00 95.44 92 ILE A N 1
ATOM 744 C CA . ILE A 1 92 ? -3.816 -3.596 3.071 1.00 95.44 92 ILE A CA 1
ATOM 745 C C . ILE A 1 92 ? -4.146 -2.758 4.310 1.00 95.44 92 ILE A C 1
ATOM 747 O O . ILE A 1 92 ? -3.254 -2.149 4.900 1.00 95.44 92 ILE A O 1
ATOM 751 N N . ASP A 1 93 ? -5.405 -2.785 4.739 1.00 95.69 93 ASP A 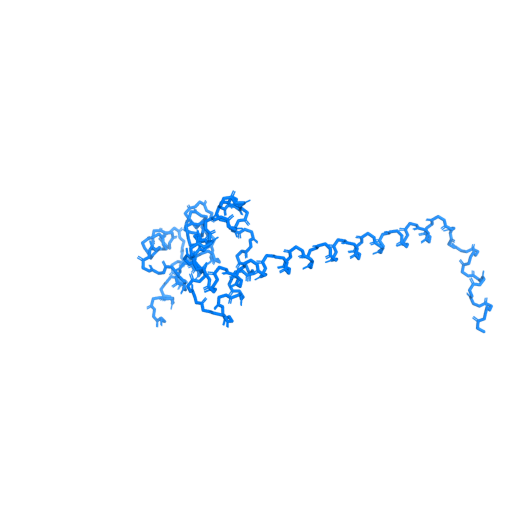N 1
ATOM 752 C CA . ASP A 1 93 ? -5.876 -2.227 6.004 1.00 95.69 93 ASP A CA 1
ATOM 753 C C . ASP A 1 93 ? -5.020 -2.695 7.193 1.00 95.69 93 ASP A C 1
ATOM 755 O O . ASP A 1 93 ? -4.554 -1.868 7.976 1.00 95.69 93 ASP A O 1
ATOM 759 N N . ASN A 1 94 ? -4.712 -3.994 7.273 1.00 94.69 94 ASN A N 1
ATOM 760 C CA . ASN A 1 94 ? -3.831 -4.558 8.300 1.00 94.69 94 ASN A CA 1
ATOM 761 C C . ASN A 1 94 ? -2.442 -3.921 8.274 1.00 94.69 94 ASN A C 1
ATOM 763 O O . ASN A 1 94 ? -1.883 -3.565 9.312 1.00 94.69 94 ASN A O 1
ATOM 767 N N . ALA A 1 95 ? -1.878 -3.767 7.076 1.00 94.00 95 ALA A N 1
ATOM 768 C CA . ALA A 1 95 ? -0.545 -3.213 6.908 1.00 94.00 95 ALA A CA 1
ATOM 769 C C . ALA A 1 95 ? -0.499 -1.719 7.272 1.00 94.00 95 ALA A C 1
ATOM 771 O O . ALA A 1 95 ? 0.501 -1.248 7.817 1.00 94.00 95 ALA A O 1
ATOM 772 N N . TRP A 1 96 ? -1.575 -0.972 7.005 1.00 95.81 96 TRP A N 1
ATOM 773 C CA . TRP A 1 96 ? -1.708 0.420 7.434 1.00 95.81 96 TRP A CA 1
ATOM 774 C C . TRP A 1 96 ? -1.835 0.547 8.945 1.00 95.81 96 TRP A C 1
ATOM 776 O O . TRP A 1 96 ? -1.123 1.363 9.522 1.00 95.81 96 TRP A O 1
ATOM 786 N N . ILE A 1 97 ? -2.672 -0.274 9.584 1.00 95.81 97 ILE A N 1
ATOM 787 C CA . ILE A 1 97 ? -2.843 -0.270 11.043 1.00 95.81 97 ILE A CA 1
ATOM 788 C C . ILE A 1 97 ? -1.516 -0.604 11.733 1.00 95.81 97 ILE A C 1
ATOM 790 O O . ILE A 1 97 ? -1.071 0.150 12.598 1.00 95.81 97 ILE A O 1
ATOM 794 N N . LYS A 1 98 ? -0.833 -1.671 11.298 1.00 94.62 98 LYS A N 1
ATOM 795 C CA . LYS A 1 98 ? 0.481 -2.058 11.834 1.00 94.62 98 LYS A CA 1
ATOM 796 C C . LYS A 1 98 ? 1.487 -0.909 11.724 1.00 94.62 98 LYS A C 1
ATOM 798 O O . LYS A 1 98 ? 2.072 -0.489 12.716 1.00 94.62 98 LYS A O 1
ATOM 803 N N . ARG A 1 99 ? 1.628 -0.323 10.532 1.00 93.31 99 ARG A N 1
ATOM 804 C CA . ARG A 1 99 ? 2.541 0.809 10.316 1.00 93.31 99 ARG A CA 1
ATOM 805 C C . ARG A 1 99 ? 2.156 2.066 11.086 1.00 93.31 99 ARG A C 1
ATOM 807 O O . ARG A 1 99 ? 3.042 2.837 11.449 1.00 93.31 99 ARG A O 1
ATOM 814 N N . LEU A 1 100 ? 0.865 2.313 11.282 1.00 95.50 100 LEU A N 1
ATOM 815 C CA . LEU A 1 100 ? 0.383 3.446 12.061 1.00 95.50 100 LEU A CA 1
ATOM 816 C C . LEU A 1 100 ? 0.842 3.322 13.515 1.00 95.50 100 LEU A C 1
ATOM 818 O O . LEU A 1 100 ? 1.358 4.295 14.058 1.00 95.50 100 LEU A O 1
ATOM 822 N N . LEU A 1 101 ? 0.713 2.131 14.098 1.00 95.25 101 LEU A N 1
ATOM 823 C CA . LEU A 1 101 ? 1.158 1.840 15.460 1.00 95.25 101 LEU A CA 1
ATOM 824 C C . LEU A 1 101 ? 2.686 1.873 15.608 1.00 95.25 101 LEU A C 1
ATOM 826 O O . LEU A 1 101 ? 3.182 2.260 16.655 1.00 95.25 101 LEU A O 1
ATOM 830 N N . GLU A 1 102 ? 3.438 1.493 14.574 1.00 94.25 102 GLU A N 1
ATOM 831 C CA . GLU A 1 102 ? 4.908 1.497 14.622 1.00 94.25 102 GLU A CA 1
ATOM 832 C C . GLU A 1 102 ? 5.519 2.882 14.362 1.00 94.25 102 GLU A C 1
ATOM 834 O O . GLU A 1 102 ? 6.536 3.245 14.947 1.00 94.25 102 GLU A O 1
ATOM 839 N N . LYS A 1 103 ? 4.957 3.642 13.413 1.00 94.44 103 LYS A N 1
ATOM 840 C CA . LYS A 1 103 ? 5.606 4.840 12.845 1.00 94.44 103 LYS A CA 1
ATOM 841 C C . LYS A 1 103 ? 4.829 6.133 13.050 1.00 94.44 103 LYS A C 1
ATOM 843 O O . LYS A 1 103 ? 5.315 7.183 12.620 1.00 94.44 103 LYS A O 1
ATOM 848 N N . HIS A 1 104 ? 3.620 6.062 13.604 1.00 94.94 104 HIS A N 1
ATOM 849 C CA . HIS A 1 104 ? 2.759 7.209 13.912 1.00 94.94 104 HIS A CA 1
ATOM 850 C C . HIS A 1 104 ? 2.573 8.173 12.726 1.00 94.94 104 HIS A C 1
ATOM 852 O O . HIS A 1 104 ? 2.562 9.396 12.865 1.00 94.94 104 HIS A O 1
ATOM 858 N N . LYS A 1 105 ? 2.482 7.628 11.505 1.00 93.25 105 LYS A N 1
ATOM 859 C CA . LYS A 1 105 ? 2.404 8.444 10.290 1.00 93.25 105 LYS A CA 1
ATOM 860 C C . LYS A 1 105 ? 0.979 8.929 10.055 1.00 93.25 105 LYS A C 1
ATOM 862 O O . LYS A 1 105 ? 0.068 8.138 9.842 1.00 93.25 105 LYS A O 1
ATOM 867 N N . GLU A 1 106 ? 0.841 10.245 9.930 1.00 94.62 106 GLU A N 1
ATOM 868 C CA . GLU A 1 106 ? -0.402 10.936 9.563 1.00 94.62 106 GLU A CA 1
ATOM 869 C C . GLU A 1 106 ? -1.119 10.305 8.356 1.00 94.62 106 GLU A C 1
ATOM 871 O O . GLU A 1 106 ? -2.333 10.126 8.368 1.00 94.62 106 GLU A O 1
ATOM 876 N N . LYS A 1 107 ? -0.369 9.949 7.304 1.00 94.50 107 LYS A N 1
ATOM 877 C CA . LYS A 1 107 ? -0.945 9.343 6.093 1.00 94.50 107 LYS A CA 1
ATOM 878 C C . LYS A 1 107 ? -1.619 8.004 6.381 1.00 94.50 107 LYS A C 1
ATOM 880 O O . LYS A 1 107 ? -2.647 7.713 5.784 1.00 94.50 107 LYS A O 1
ATOM 885 N N . ASP A 1 108 ? -1.036 7.202 7.267 1.00 94.94 108 ASP A N 1
ATOM 886 C CA . ASP A 1 108 ? -1.586 5.896 7.621 1.00 94.94 108 ASP A CA 1
ATOM 887 C C . ASP A 1 108 ? -2.816 6.072 8.533 1.00 94.94 108 ASP A C 1
ATOM 889 O O . ASP A 1 108 ? -3.810 5.385 8.326 1.00 94.94 108 ASP A O 1
ATOM 893 N N . LEU A 1 109 ? -2.835 7.087 9.410 1.00 96.25 109 LEU A N 1
ATOM 894 C CA . LEU A 1 109 ? -4.032 7.466 10.179 1.00 96.25 109 LEU A CA 1
ATOM 895 C C . LEU A 1 109 ? -5.197 7.842 9.256 1.00 96.25 109 LEU A C 1
ATOM 897 O O . LEU A 1 109 ? -6.282 7.283 9.381 1.00 96.25 109 LEU A O 1
ATOM 901 N N . LYS A 1 110 ? -4.957 8.733 8.285 1.00 95.69 110 LYS A N 1
ATOM 902 C CA . LYS A 1 110 ? -5.974 9.148 7.303 1.00 95.69 110 LYS A CA 1
ATOM 903 C C . LYS A 1 110 ? -6.517 7.961 6.502 1.00 95.69 110 LYS A C 1
ATOM 905 O O . LYS A 1 110 ? -7.722 7.836 6.334 1.00 95.69 110 LYS A O 1
ATOM 910 N N . ARG A 1 111 ? -5.644 7.054 6.053 1.00 95.69 111 ARG A N 1
ATOM 911 C CA . ARG A 1 111 ? -6.053 5.836 5.329 1.00 95.69 111 ARG A CA 1
ATOM 912 C C . ARG A 1 111 ? -6.927 4.920 6.172 1.00 95.69 111 ARG A C 1
ATOM 914 O O . ARG A 1 111 ? -7.931 4.420 5.674 1.00 95.69 111 ARG A O 1
ATOM 921 N N . VAL A 1 112 ? -6.540 4.691 7.426 1.00 95.94 112 VAL A N 1
ATOM 922 C CA . VAL A 1 112 ? -7.302 3.831 8.334 1.00 95.94 112 VAL A CA 1
ATOM 923 C C . VAL A 1 112 ? -8.666 4.449 8.626 1.00 95.94 112 VAL A C 1
ATOM 925 O O . VAL A 1 112 ? -9.665 3.752 8.494 1.00 95.94 112 VAL A O 1
ATOM 928 N N . MET A 1 113 ? -8.735 5.750 8.916 1.00 95.44 113 MET A N 1
ATOM 929 C CA . MET A 1 113 ? -10.012 6.445 9.121 1.00 95.44 113 MET A CA 1
ATOM 930 C C . MET A 1 113 ? -10.904 6.415 7.876 1.00 95.44 113 MET A C 1
ATOM 932 O O . MET A 1 113 ? -12.108 6.225 8.001 1.00 95.44 113 MET A O 1
ATOM 936 N N . GLN A 1 114 ? -10.322 6.538 6.680 1.00 94.75 114 GLN A N 1
ATOM 937 C CA . GLN A 1 114 ? -11.082 6.560 5.432 1.00 94.75 114 GLN A CA 1
ATOM 938 C C . GLN A 1 114 ? -11.603 5.179 5.009 1.00 94.75 114 GLN A C 1
ATOM 940 O O . GLN A 1 114 ? -12.748 5.061 4.587 1.00 94.75 114 GLN A O 1
ATOM 945 N N . TYR A 1 115 ? -10.769 4.138 5.072 1.00 95.00 115 TYR A N 1
ATOM 946 C CA . TYR A 1 115 ? -11.087 2.842 4.452 1.00 95.00 115 TYR A CA 1
ATOM 947 C C . TYR A 1 115 ? -11.245 1.688 5.447 1.00 95.00 115 TYR A C 1
ATOM 949 O O . TYR A 1 115 ? -11.788 0.646 5.093 1.00 95.00 115 TYR A O 1
ATOM 957 N N . ALA A 1 116 ? -10.759 1.837 6.680 1.00 94.62 116 ALA A N 1
ATOM 958 C CA . ALA A 1 116 ? -10.713 0.769 7.678 1.00 94.62 116 ALA A CA 1
ATOM 959 C C . ALA A 1 116 ? -11.200 1.228 9.066 1.00 94.62 116 ALA A C 1
ATOM 961 O O . ALA A 1 116 ? -10.773 0.675 10.081 1.00 94.62 116 ALA A O 1
ATOM 962 N N . ARG A 1 117 ? -12.108 2.221 9.125 1.00 94.12 117 ARG A N 1
ATOM 963 C CA . ARG A 1 117 ? -12.567 2.858 10.376 1.00 94.12 117 ARG A CA 1
ATOM 964 C C . ARG A 1 117 ? -13.044 1.831 11.396 1.00 94.12 117 ARG A C 1
ATOM 966 O O . ARG A 1 117 ? -12.533 1.807 12.508 1.00 94.12 117 ARG A O 1
ATOM 973 N N . LYS A 1 118 ? -13.940 0.922 10.992 1.00 93.38 118 LYS A N 1
ATOM 974 C CA . LYS A 1 118 ? -14.499 -0.125 11.873 1.00 93.38 118 LYS A CA 1
ATOM 975 C C . LYS A 1 118 ? -13.422 -0.964 12.569 1.00 93.38 118 LYS A C 1
ATOM 977 O O . LYS A 1 118 ? -13.597 -1.359 13.711 1.00 93.38 118 LYS A O 1
ATOM 982 N N . LYS A 1 119 ? -12.307 -1.220 11.885 1.00 94.31 119 LYS A N 1
ATOM 983 C CA . LYS A 1 119 ? -11.232 -2.086 12.370 1.00 94.31 119 LYS A CA 1
ATOM 984 C C . LYS A 1 119 ? -10.133 -1.330 13.114 1.00 94.31 119 LYS A C 1
ATOM 986 O O . LYS A 1 119 ? -9.527 -1.875 14.026 1.00 94.31 119 LYS A O 1
ATOM 991 N N . GLY A 1 120 ? -9.840 -0.101 12.696 1.00 94.81 120 GLY A N 1
ATOM 992 C CA . GLY A 1 120 ? -8.652 0.629 13.134 1.00 94.81 120 GLY A CA 1
ATOM 993 C C . GLY A 1 120 ? -8.914 1.912 13.918 1.00 94.81 120 GLY A C 1
ATOM 994 O O . GLY A 1 120 ? -7.946 2.558 14.308 1.00 94.81 120 GLY A O 1
ATOM 995 N N . ILE A 1 121 ? -10.171 2.290 14.184 1.00 96.31 121 ILE A N 1
ATOM 996 C CA . ILE A 1 121 ? -10.495 3.528 14.919 1.00 96.31 121 ILE A CA 1
ATOM 997 C C . ILE A 1 121 ? -9.827 3.587 16.295 1.00 96.31 121 ILE A C 1
ATOM 999 O O . ILE A 1 121 ? -9.287 4.626 16.665 1.00 96.31 121 ILE A O 1
ATOM 1003 N N . PHE A 1 122 ? -9.771 2.465 17.017 1.00 96.75 122 PHE A N 1
ATOM 1004 C CA . PHE A 1 122 ? -9.100 2.404 18.315 1.00 96.75 122 PHE A CA 1
ATOM 1005 C C . PHE A 1 122 ? -7.582 2.593 18.184 1.00 96.75 122 PHE A C 1
ATOM 1007 O O . PHE A 1 122 ? -6.964 3.297 18.980 1.00 96.75 122 PHE A O 1
ATOM 1014 N N . SER A 1 123 ? -6.968 2.033 17.136 1.00 96.88 123 SER A N 1
ATOM 1015 C CA . SER A 1 123 ? -5.553 2.278 16.832 1.00 96.88 123 SER A CA 1
ATOM 1016 C C . SER A 1 123 ? -5.296 3.746 16.486 1.00 96.88 123 SER A C 1
ATOM 1018 O O . SER A 1 123 ? -4.300 4.311 16.933 1.00 96.88 123 SER A O 1
ATOM 1020 N N . CYS A 1 124 ? -6.200 4.383 15.735 1.00 96.38 124 CYS A N 1
ATOM 1021 C CA . CYS A 1 124 ? -6.133 5.815 15.453 1.00 96.38 124 CYS A CA 1
ATOM 1022 C C . CYS A 1 124 ? -6.245 6.651 16.731 1.00 96.38 124 CYS A C 1
ATOM 1024 O O . CYS A 1 124 ? -5.416 7.537 16.914 1.00 96.38 124 CYS A O 1
ATOM 1026 N N . PHE A 1 125 ? -7.184 6.329 17.626 1.00 96.75 125 PHE A N 1
ATOM 1027 C CA . PHE A 1 125 ? -7.337 6.991 18.924 1.00 96.75 125 PHE A CA 1
ATOM 1028 C C . PHE A 1 125 ? -6.077 6.857 19.791 1.00 96.75 125 PHE A C 1
ATOM 1030 O O . PHE A 1 125 ? -5.531 7.844 20.279 1.00 96.75 125 PHE A O 1
ATOM 1037 N N . ARG A 1 126 ? -5.533 5.640 19.922 1.00 96.75 126 ARG A N 1
ATOM 1038 C CA . ARG A 1 126 ? -4.298 5.411 20.687 1.00 96.75 126 ARG A CA 1
ATOM 1039 C C . ARG A 1 126 ? -3.143 6.269 20.172 1.00 96.75 126 ARG A C 1
ATOM 1041 O O . ARG A 1 126 ? -2.425 6.879 20.957 1.00 96.75 126 ARG A O 1
ATOM 1048 N N . VAL A 1 127 ? -2.964 6.321 18.855 1.00 96.06 127 VAL A N 1
ATOM 1049 C CA . VAL A 1 127 ? -1.879 7.086 18.228 1.00 96.06 127 VAL A CA 1
ATOM 1050 C C . VAL A 1 127 ? -2.141 8.594 18.273 1.00 96.06 127 VAL A C 1
ATOM 1052 O O . VAL A 1 127 ? -1.196 9.380 18.347 1.00 96.06 127 VAL A O 1
ATOM 1055 N N . SER A 1 128 ? -3.403 9.020 18.269 1.00 96.19 128 SER A N 1
ATOM 1056 C CA . SER A 1 128 ? -3.766 10.433 18.345 1.00 96.19 128 SER A CA 1
ATOM 1057 C C . SER A 1 128 ? -3.436 11.047 19.707 1.00 96.19 128 SER A C 1
ATOM 1059 O O . SER A 1 128 ? -3.094 12.224 19.764 1.00 96.19 128 SER A O 1
ATOM 1061 N N . MET A 1 129 ? -3.439 10.252 20.782 1.00 95.38 129 MET A N 1
ATOM 1062 C CA . MET A 1 129 ? -3.014 10.695 22.117 1.00 95.38 129 MET A CA 1
ATOM 1063 C C . MET A 1 129 ? -1.515 11.018 22.214 1.00 95.38 129 MET A C 1
ATOM 1065 O O . MET A 1 129 ? -1.110 11.777 23.086 1.00 95.38 129 MET A O 1
ATOM 1069 N N . LEU A 1 130 ? -0.681 10.491 21.311 1.00 92.94 130 LEU A N 1
ATOM 1070 C CA . LEU A 1 130 ? 0.775 10.682 21.364 1.00 92.94 130 LEU A CA 1
ATOM 1071 C C . LEU A 1 130 ? 1.229 12.063 20.876 1.00 92.94 130 LEU A C 1
ATOM 1073 O O . LEU A 1 130 ? 2.356 12.470 21.142 1.00 92.94 130 LEU A O 1
ATOM 1077 N N . SER A 1 131 ? 0.401 12.779 20.108 1.00 92.81 131 SER A N 1
ATOM 1078 C CA . SER A 1 131 ? 0.748 14.127 19.653 1.00 92.81 131 SER A CA 1
ATOM 1079 C C . SER A 1 131 ? -0.481 14.965 19.323 1.00 92.81 131 SER A C 1
ATOM 1081 O O . SER A 1 131 ? -1.418 14.502 18.670 1.00 92.81 131 SER A O 1
ATOM 1083 N N . ARG A 1 132 ? -0.423 16.258 19.664 1.00 93.00 132 ARG A N 1
ATOM 1084 C CA . ARG A 1 132 ? -1.488 17.227 19.356 1.00 93.00 132 ARG A CA 1
ATOM 1085 C C . ARG A 1 132 ? -1.822 17.273 17.863 1.00 93.00 132 ARG A C 1
ATOM 1087 O O . ARG A 1 132 ? -2.986 17.368 17.492 1.00 93.00 132 ARG A O 1
ATOM 1094 N N . LYS A 1 133 ? -0.810 17.136 16.997 1.00 93.88 133 LYS A N 1
ATOM 1095 C CA . LYS A 1 133 ? -1.007 17.099 15.544 1.00 93.88 133 LYS A CA 1
ATOM 1096 C C . LYS A 1 133 ? -1.893 15.924 15.115 1.00 93.88 133 LYS A C 1
ATOM 1098 O O . LYS A 1 133 ? -2.822 16.126 14.342 1.00 93.88 133 LYS A O 1
ATOM 1103 N N . LEU A 1 134 ? -1.614 14.708 15.588 1.00 93.25 134 LEU A N 1
ATOM 1104 C CA . LEU A 1 134 ? -2.412 13.530 15.226 1.00 93.25 134 LEU A CA 1
ATOM 1105 C C . LEU A 1 134 ? -3.798 13.565 15.880 1.00 93.25 134 LEU A C 1
ATOM 1107 O O . LEU A 1 134 ? -4.760 13.160 15.232 1.00 93.25 134 LEU A O 1
ATOM 1111 N N . SER A 1 135 ? -3.909 14.114 17.095 1.00 95.25 135 SER A N 1
ATOM 1112 C CA . SER A 1 135 ? -5.188 14.418 17.755 1.00 95.25 135 SER A CA 1
ATOM 1113 C C . SER A 1 135 ? -6.093 15.293 16.892 1.00 95.25 135 SER A C 1
ATOM 1115 O O . SER A 1 135 ? -7.206 14.884 16.566 1.00 95.25 135 SER A O 1
ATOM 1117 N N . ASN A 1 136 ? -5.588 16.431 16.407 1.00 95.19 136 ASN A N 1
ATOM 1118 C CA . ASN A 1 136 ? -6.366 17.335 15.555 1.00 95.19 136 ASN A CA 1
ATOM 1119 C C . ASN A 1 136 ? -6.893 16.629 14.296 1.00 95.19 136 ASN A C 1
ATOM 1121 O O . ASN A 1 136 ? -8.046 16.807 13.913 1.00 95.19 136 ASN A O 1
ATOM 1125 N N . ILE A 1 137 ? -6.060 15.796 13.667 1.00 94.06 137 ILE A N 1
ATOM 1126 C CA . ILE A 1 137 ? -6.443 15.064 12.454 1.00 94.06 137 ILE A CA 1
ATOM 1127 C C . ILE A 1 137 ? -7.491 13.998 12.767 1.00 94.06 137 ILE A C 1
ATOM 1129 O O . ILE A 1 137 ? -8.438 13.835 12.003 1.00 94.06 137 ILE A O 1
ATOM 1133 N N . PHE A 1 138 ? -7.340 13.278 13.877 1.00 95.69 138 PHE A N 1
ATOM 1134 C CA . PHE A 1 138 ? -8.317 12.287 14.310 1.00 95.69 138 PHE A CA 1
ATOM 1135 C C . PHE A 1 138 ? -9.682 12.929 14.585 1.00 95.69 138 PHE A C 1
ATOM 1137 O O . PHE A 1 138 ? -10.678 12.476 14.026 1.00 95.69 138 PHE A O 1
ATOM 1144 N N . MET A 1 139 ? -9.716 14.027 15.346 1.00 96.00 139 MET A N 1
ATOM 1145 C CA . MET A 1 139 ? -10.951 14.765 15.637 1.00 96.00 139 MET A CA 1
ATOM 1146 C C . MET A 1 139 ? -11.612 15.304 14.366 1.00 96.00 139 MET A C 1
ATOM 1148 O O . MET A 1 139 ? -12.817 15.152 14.189 1.00 96.00 139 MET A O 1
ATOM 1152 N N . GLN A 1 140 ? -10.829 15.853 13.432 1.00 94.31 140 GLN A N 1
ATOM 1153 C CA . GLN A 1 140 ? -11.353 16.313 12.144 1.00 94.31 140 GLN A CA 1
ATOM 1154 C C . GLN A 1 140 ? -12.025 15.175 11.357 1.00 94.31 140 GLN A C 1
ATOM 1156 O O . GLN A 1 140 ? -13.080 15.374 10.765 1.00 94.31 140 GLN A O 1
ATOM 1161 N N . GLN A 1 141 ? -11.429 13.979 11.361 1.00 93.12 141 GLN A N 1
ATOM 1162 C CA . GLN A 1 141 ? -11.959 12.801 10.663 1.00 93.12 141 GLN A CA 1
ATOM 1163 C C . GLN A 1 141 ? -13.158 12.147 11.366 1.00 93.12 141 GLN A C 1
ATOM 1165 O O . GLN A 1 141 ? -13.867 11.374 10.732 1.00 93.12 141 GLN A O 1
ATOM 1170 N N . LEU A 1 142 ? -13.384 12.401 12.659 1.00 91.62 142 LEU A N 1
ATOM 1171 C CA . LEU A 1 142 ? -14.577 11.909 13.357 1.00 91.62 142 LEU A CA 1
ATOM 1172 C C . LEU A 1 142 ? -15.840 12.674 12.964 1.00 91.62 142 LEU A C 1
ATOM 1174 O O . LEU A 1 142 ? -16.908 12.069 12.923 1.00 91.62 142 LEU A O 1
ATOM 1178 N N . ASN A 1 143 ? -15.682 13.964 12.663 1.00 87.00 143 ASN A N 1
ATOM 1179 C CA . ASN A 1 143 ? -16.756 14.884 12.293 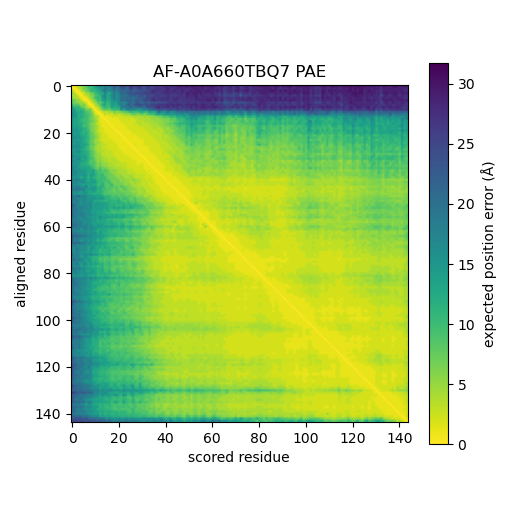1.00 87.00 143 ASN A CA 1
ATOM 1180 C C . ASN A 1 143 ? -17.107 14.840 10.793 1.00 87.00 143 ASN A C 1
ATOM 1182 O O . ASN A 1 143 ? -17.937 15.625 10.346 1.00 87.00 143 ASN A O 1
ATOM 1186 N N . THR A 1 144 ? -16.433 13.979 10.019 1.00 77.94 144 THR A N 1
ATOM 1187 C CA . THR A 1 144 ? -16.704 13.719 8.595 1.00 77.94 144 THR A CA 1
ATOM 1188 C C . THR A 1 144 ? -17.366 12.353 8.441 1.00 77.94 144 THR A C 1
ATOM 1190 O O . THR A 1 144 ? -18.236 12.240 7.556 1.00 77.94 144 THR A O 1
#

Sequence (144 aa):
MINYINDIRGIVPLWVLIAAAAAVLGVLLLCALEFILKRRFNIKLKRVTEHPDLAEKLILNRYSPERIARKSRAIEKFAKKYGPEIIQYTKIDNAWIKRLLEKHKEKDLKRVMQYARKKGIFSCFRVSMLSRKLSNIFMQQLNT

Mean predicted aligned error: 7.27 Å

Solvent-accessible surface area (backbone atoms only — not comparable to full-atom values): 8116 Å² total; per-residue (Å²): 127,71,69,68,64,59,63,52,62,79,77,50,60,69,67,56,57,52,50,52,53,50,50,53,52,51,50,54,51,53,54,50,49,54,52,50,54,51,52,56,48,51,53,49,51,51,51,26,71,80,37,59,84,46,20,50,74,71,42,57,76,71,38,55,59,68,58,46,48,74,41,43,72,59,51,54,56,45,22,76,74,78,42,67,63,56,44,64,59,64,50,40,53,59,36,34,49,53,45,24,76,74,64,67,38,65,70,33,44,54,48,32,60,73,76,29,35,93,83,32,47,66,61,43,52,62,51,17,74,76,35,72,70,44,33,55,53,50,56,58,60,70,80,103